Protein AF-A0A7W4J1F9-F1 (afdb_monomer_lite)

Foldseek 3Di:
DDDPPDDPVDPPPDDPVRQVVLCVVCVVVVHDSVVSVVVVVCVVCVCVVVVVVVVCCVVVVCVPVVVVVVVVVVVVVVVVVVVVVVVVVVVVVVPD

pLDDT: mean 78.59, std 15.07, range [38.38, 95.88]

Secondary structure (DSSP, 8-state):
--------S------HHHHHHHHHHHHHHTS-HHHHHHHHHHHHHTTHHHHHHHHHHHHH-HHHHHHHHHHHHHHHHHHHHHHHHHHHHHHHHHT-

Structure (mmCIF, N/CA/C/O backbone):
data_AF-A0A7W4J1F9-F1
#
_entry.id   AF-A0A7W4J1F9-F1
#
loop_
_atom_site.group_PDB
_atom_site.id
_atom_site.type_symbol
_atom_site.label_atom_id
_atom_site.label_alt_id
_atom_site.label_comp_id
_atom_site.label_asym_id
_atom_site.label_entity_id
_atom_site.label_seq_id
_atom_site.pdbx_PDB_ins_code
_atom_site.Cartn_x
_atom_site.Cartn_y
_atom_site.Cartn_z
_atom_site.occupancy
_atom_site.B_iso_or_equiv
_atom_site.auth_seq_id
_atom_site.auth_comp_id
_atom_site.auth_asym_id
_atom_site.auth_atom_id
_atom_site.pdbx_PDB_model_num
ATOM 1 N N . MET A 1 1 ? -13.028 2.662 53.602 1.00 38.41 1 MET A N 1
ATOM 2 C CA . MET A 1 1 ? -13.626 2.744 52.254 1.00 38.41 1 MET A CA 1
ATOM 3 C C . MET A 1 1 ? -12.572 2.225 51.299 1.00 38.41 1 MET A C 1
ATOM 5 O O . MET A 1 1 ? -11.451 2.703 51.367 1.00 38.41 1 MET A O 1
ATOM 9 N N . SER A 1 2 ? -12.881 1.155 50.573 1.00 38.38 2 SER A N 1
ATOM 10 C CA . SER A 1 2 ? -11.935 0.363 49.783 1.00 38.38 2 SER A CA 1
ATOM 11 C C . SER A 1 2 ? -11.326 1.173 48.641 1.00 38.38 2 SER A C 1
ATOM 13 O O . SER A 1 2 ? -12.053 1.674 47.784 1.00 38.38 2 SER A O 1
ATOM 15 N N . GLU A 1 3 ? -9.999 1.274 48.640 1.00 44.00 3 GLU A N 1
ATOM 16 C CA . GLU A 1 3 ? -9.190 1.767 47.528 1.00 44.00 3 GLU A CA 1
ATOM 17 C C . GLU A 1 3 ? -9.426 0.875 46.303 1.00 44.00 3 GLU A C 1
ATOM 19 O O . GLU A 1 3 ? -9.042 -0.292 46.277 1.00 44.00 3 GLU A O 1
ATOM 24 N N . SER A 1 4 ? -10.108 1.406 45.288 1.00 46.81 4 SER A N 1
ATOM 25 C CA . SER A 1 4 ? -10.268 0.738 44.000 1.00 46.81 4 SER A CA 1
ATOM 26 C C . SER A 1 4 ? -9.017 0.981 43.154 1.00 46.81 4 SER A C 1
ATOM 28 O O . SER A 1 4 ? -8.959 1.916 42.352 1.00 46.81 4 SER A O 1
ATOM 30 N N . THR A 1 5 ? -7.995 0.154 43.342 1.00 52.81 5 THR A N 1
ATOM 31 C CA . THR A 1 5 ? -6.864 0.051 42.417 1.00 52.81 5 THR A CA 1
ATOM 32 C C . THR A 1 5 ? -7.337 -0.632 41.134 1.00 52.81 5 THR A C 1
ATOM 34 O O . THR A 1 5 ? -7.266 -1.852 41.019 1.00 52.81 5 THR A O 1
ATOM 37 N N . SER A 1 6 ? -7.869 0.131 40.173 1.00 46.91 6 SER A N 1
ATOM 38 C CA . SER A 1 6 ? -8.074 -0.387 38.817 1.00 46.91 6 SER A CA 1
ATOM 39 C C . SER A 1 6 ? -6.847 -0.078 37.964 1.00 46.91 6 SER A C 1
ATOM 41 O O . SER A 1 6 ? -6.637 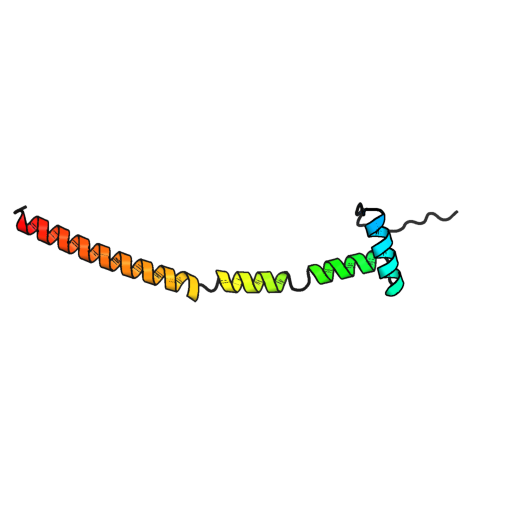1.068 37.546 1.00 46.91 6 SER A O 1
ATOM 43 N N . ASP A 1 7 ? -6.058 -1.119 37.716 1.00 46.41 7 ASP A N 1
ATOM 44 C CA . ASP A 1 7 ? -5.019 -1.201 36.694 1.00 46.41 7 ASP A CA 1
ATOM 45 C C . ASP A 1 7 ? -5.456 -0.508 35.399 1.00 46.41 7 ASP A C 1
ATOM 47 O O . ASP A 1 7 ? -6.222 -1.033 34.594 1.00 46.41 7 ASP A O 1
ATOM 51 N N . THR A 1 8 ? -4.969 0.712 35.186 1.00 48.25 8 THR A N 1
ATOM 52 C CA . THR A 1 8 ? -5.114 1.427 33.916 1.00 48.25 8 THR A CA 1
ATOM 53 C C . THR A 1 8 ? -3.727 1.576 33.318 1.00 48.25 8 THR A C 1
ATOM 55 O O . THR A 1 8 ? -3.098 2.630 33.393 1.00 48.25 8 THR A O 1
ATOM 58 N N . TRP A 1 9 ? -3.240 0.483 32.723 1.00 48.09 9 TRP A N 1
ATOM 59 C CA . TRP A 1 9 ? -1.954 0.434 32.014 1.00 48.09 9 TRP A CA 1
ATOM 60 C C . TRP A 1 9 ? -1.916 1.397 30.806 1.00 48.09 9 TRP A C 1
ATOM 62 O O . TRP A 1 9 ? -0.848 1.779 30.340 1.00 48.09 9 TRP A O 1
ATOM 72 N N . PHE A 1 10 ? -3.079 1.890 30.360 1.00 52.28 10 PHE A N 1
ATOM 73 C CA . PHE A 1 10 ? -3.214 2.920 29.334 1.00 52.28 10 PHE A CA 1
ATOM 74 C C . PHE A 1 10 ? -4.076 4.085 29.834 1.00 52.28 10 PHE A C 1
ATOM 76 O O . PHE A 1 10 ? -5.305 4.018 29.840 1.00 52.28 10 PHE A O 1
ATOM 83 N N . LYS A 1 11 ? -3.451 5.208 30.206 1.00 61.12 11 LYS A N 1
ATOM 84 C CA . LYS A 1 11 ? -4.164 6.478 30.442 1.00 61.12 11 LYS A CA 1
ATOM 85 C C . LYS A 1 11 ? -4.470 7.168 29.110 1.00 61.12 11 LYS A C 1
ATOM 87 O O . LYS A 1 11 ? -3.973 8.260 28.835 1.00 61.12 11 LYS A O 1
ATOM 92 N N . LEU A 1 12 ? -5.277 6.527 28.267 1.00 66.62 12 LEU A N 1
ATOM 93 C CA . LEU A 1 12 ? -5.783 7.158 27.050 1.00 66.62 12 LEU A CA 1
ATOM 94 C C . LEU A 1 12 ? -6.652 8.361 27.441 1.00 66.62 12 LEU A C 1
ATOM 96 O O . LEU A 1 12 ? -7.663 8.230 28.137 1.00 66.62 12 LEU A O 1
ATOM 100 N N . ARG A 1 13 ? -6.251 9.556 26.997 1.00 77.25 13 ARG A N 1
ATOM 101 C CA . ARG A 1 13 ? -7.062 10.773 27.125 1.00 77.25 13 ARG A CA 1
ATOM 102 C C . ARG A 1 13 ? -8.159 10.739 26.066 1.00 77.25 13 ARG A C 1
ATOM 104 O O . ARG A 1 13 ? -8.017 11.309 24.991 1.00 77.25 13 ARG A O 1
ATOM 111 N N . LEU A 1 14 ? -9.235 10.026 26.371 1.00 78.94 14 LEU A N 1
ATOM 112 C CA . LEU A 1 14 ? -10.422 9.973 25.525 1.00 78.94 14 LEU A CA 1
ATOM 113 C C . LEU A 1 14 ? -11.256 11.239 25.733 1.00 78.94 14 LEU A C 1
ATOM 115 O O . LEU A 1 14 ? -11.435 11.688 26.868 1.00 78.94 14 LEU A O 1
ATOM 119 N N . SER A 1 15 ? -11.787 11.803 24.647 1.00 87.69 15 SER A N 1
ATOM 120 C CA . SER A 1 15 ? -12.787 12.862 24.765 1.00 87.69 15 SER A CA 1
ATOM 121 C C . SER A 1 15 ? -14.032 12.322 25.489 1.00 87.69 15 SER A C 1
ATOM 123 O O . SER A 1 15 ? -14.340 11.131 25.368 1.00 87.69 15 SER A O 1
ATOM 125 N N . PRO A 1 16 ? -14.779 13.162 26.233 1.00 82.50 16 PRO A N 1
ATOM 126 C CA . PRO A 1 16 ? -15.951 12.705 26.984 1.00 82.50 16 PRO A CA 1
ATOM 127 C C . PRO A 1 16 ? -17.001 12.004 26.110 1.00 82.50 16 PRO A C 1
ATOM 129 O O . PRO A 1 16 ? -17.592 11.011 26.526 1.00 82.50 16 PRO A O 1
ATOM 132 N N . SER A 1 17 ? -17.195 12.483 24.877 1.00 87.62 17 SER A N 1
ATOM 133 C CA . SER A 1 17 ? -18.117 11.885 23.908 1.00 87.62 17 SER A CA 1
ATOM 134 C C . SER A 1 17 ? -17.656 10.512 23.421 1.00 87.62 17 SER A C 1
ATOM 136 O O . SER A 1 17 ? -18.471 9.599 23.313 1.00 87.62 17 SER A O 1
ATOM 138 N N . LEU A 1 18 ? -16.356 10.344 23.162 1.00 85.50 18 LEU A N 1
ATOM 139 C CA . LEU A 1 18 ? -15.788 9.073 22.719 1.00 85.50 18 LEU A CA 1
ATOM 140 C C . LEU A 1 18 ? -15.797 8.035 23.841 1.00 85.50 18 LEU A C 1
ATOM 142 O O . LEU A 1 18 ? -16.135 6.883 23.593 1.00 85.50 18 LEU A O 1
ATOM 146 N N . ARG A 1 19 ? -15.471 8.445 25.073 1.00 87.44 19 ARG A N 1
ATOM 147 C CA . ARG A 1 19 ? -15.539 7.563 26.242 1.00 87.44 19 ARG A CA 1
ATOM 148 C C . ARG A 1 19 ? -16.952 7.029 26.444 1.00 87.44 19 ARG A C 1
ATOM 150 O O . ARG A 1 19 ? -17.114 5.819 26.488 1.00 87.44 19 ARG A O 1
ATOM 157 N N . LYS A 1 20 ? -17.949 7.918 26.499 1.00 88.94 20 LYS A N 1
ATOM 158 C CA . LYS A 1 20 ? -19.349 7.523 26.694 1.00 88.94 20 LYS A CA 1
ATOM 159 C C . LYS A 1 20 ? -19.793 6.515 25.638 1.00 88.94 20 LYS A C 1
ATOM 161 O O . LYS A 1 20 ? -20.374 5.490 25.955 1.00 88.94 20 LYS A O 1
ATOM 166 N N . ARG A 1 21 ? -19.455 6.788 24.379 1.00 90.75 21 ARG A N 1
ATOM 167 C CA . ARG A 1 21 ? -19.803 5.909 23.269 1.00 90.75 21 ARG A CA 1
ATOM 168 C C . ARG A 1 21 ? -19.144 4.527 23.389 1.00 90.75 21 ARG A C 1
ATOM 170 O O . ARG A 1 21 ? -19.807 3.525 23.170 1.00 90.75 21 ARG A O 1
ATOM 177 N N . LEU A 1 22 ? -17.867 4.462 23.768 1.00 89.06 22 LEU A N 1
ATOM 178 C CA . LEU A 1 22 ? -17.175 3.186 23.987 1.00 89.06 22 LEU A CA 1
ATOM 179 C C . LEU A 1 22 ? -17.711 2.426 25.208 1.00 89.06 22 LEU A C 1
ATOM 181 O O . LEU A 1 22 ? -17.741 1.204 25.185 1.00 89.06 22 LEU A O 1
ATOM 185 N N . GLU A 1 23 ? -18.137 3.127 26.259 1.00 90.31 23 GLU A N 1
ATOM 186 C CA . GLU A 1 23 ? -18.796 2.520 27.422 1.00 90.31 23 GLU A CA 1
ATOM 187 C C . GLU A 1 23 ? -20.167 1.939 27.050 1.00 90.31 23 GLU A C 1
ATOM 189 O O . GLU A 1 23 ? -20.470 0.817 27.448 1.00 90.31 23 GLU A O 1
ATOM 194 N N . ASP A 1 24 ? -20.959 2.655 26.244 1.00 91.94 24 ASP A N 1
ATOM 195 C CA . ASP A 1 24 ? -22.250 2.178 25.733 1.00 91.94 24 ASP A CA 1
ATOM 196 C C . ASP A 1 24 ? -22.068 0.926 24.851 1.00 91.94 24 ASP A C 1
ATOM 198 O O . ASP A 1 24 ? -22.791 -0.058 25.003 1.00 91.94 24 ASP A O 1
ATOM 202 N N . GLU A 1 25 ? -21.078 0.940 23.953 1.00 90.56 25 GLU A N 1
ATOM 203 C CA . GLU A 1 25 ? -20.760 -0.191 23.070 1.00 90.56 25 GLU A CA 1
ATOM 204 C C . GLU A 1 25 ? -20.203 -1.392 23.874 1.00 90.56 25 GLU A C 1
ATOM 206 O O . GLU A 1 25 ? -20.639 -2.525 23.676 1.00 90.56 25 GLU A O 1
ATOM 211 N N . ALA A 1 26 ? -19.344 -1.158 24.873 1.00 91.00 26 ALA A N 1
ATOM 212 C CA . ALA A 1 26 ? -18.867 -2.207 25.779 1.00 91.00 26 ALA A CA 1
ATOM 213 C C . ALA A 1 26 ? -20.010 -2.830 26.604 1.00 91.00 26 ALA A C 1
ATOM 215 O O . ALA A 1 26 ? -20.067 -4.050 26.772 1.00 91.00 26 ALA A O 1
ATOM 216 N N . ALA A 1 27 ? -20.955 -2.008 27.075 1.00 90.38 27 ALA A N 1
ATOM 217 C CA . ALA A 1 27 ? -22.129 -2.466 27.812 1.00 90.38 27 ALA A CA 1
ATOM 218 C C . ALA A 1 27 ? -23.059 -3.330 26.946 1.00 90.38 27 ALA A C 1
ATOM 220 O O . ALA A 1 27 ? -23.576 -4.335 27.433 1.00 90.38 27 ALA A O 1
ATOM 221 N N . GLN A 1 28 ? -23.232 -2.993 25.663 1.00 93.25 28 GLN A N 1
ATOM 222 C CA . GLN A 1 28 ? -23.991 -3.817 24.711 1.00 93.25 28 GLN A CA 1
ATOM 223 C C . GLN A 1 28 ? -23.359 -5.198 24.507 1.00 93.25 28 GLN A C 1
ATOM 225 O O . GLN A 1 28 ? -24.074 -6.189 24.376 1.00 93.25 28 GLN A O 1
ATOM 230 N N . HIS A 1 29 ? -22.029 -5.269 24.516 1.00 88.81 29 HIS A N 1
ATOM 231 C CA . HIS A 1 29 ? -21.280 -6.518 24.387 1.00 88.81 29 HIS A CA 1
ATOM 232 C C . HIS A 1 29 ? -21.096 -7.264 25.720 1.00 88.81 29 HIS A C 1
ATOM 234 O O . HIS A 1 29 ? -20.587 -8.384 25.728 1.00 88.81 29 HIS A O 1
ATOM 240 N N . GLY A 1 30 ? -21.506 -6.674 26.848 1.00 91.69 30 GLY A N 1
ATOM 241 C CA . GLY A 1 30 ? -21.314 -7.254 28.179 1.00 91.69 30 GLY A CA 1
ATOM 242 C C . GLY A 1 30 ? -19.844 -7.341 28.608 1.00 91.69 30 GLY A C 1
ATOM 243 O O . GLY A 1 30 ? -19.500 -8.188 29.431 1.00 91.69 30 GLY A O 1
ATOM 244 N N . ILE A 1 31 ? -18.974 -6.492 28.053 1.00 90.56 31 ILE A N 1
ATOM 245 C CA . ILE A 1 31 ? -17.533 -6.470 28.338 1.00 90.56 31 ILE A CA 1
ATOM 246 C C . ILE A 1 31 ? -17.108 -5.149 28.986 1.00 90.56 31 ILE A C 1
ATOM 248 O O . ILE A 1 31 ? -17.873 -4.191 29.085 1.00 90.56 31 ILE A O 1
ATOM 252 N N . THR A 1 32 ? -15.867 -5.088 29.468 1.00 90.44 32 THR A N 1
ATOM 253 C CA . THR A 1 32 ? -15.313 -3.852 30.035 1.00 90.44 32 THR A CA 1
ATOM 254 C C . THR A 1 32 ? -14.879 -2.885 28.933 1.00 90.44 32 THR A C 1
ATOM 256 O O . THR A 1 32 ? -14.500 -3.303 27.840 1.00 90.44 32 THR A O 1
ATOM 259 N N . LEU A 1 33 ? -14.841 -1.585 29.245 1.00 86.31 33 LEU A N 1
ATOM 260 C CA . LEU A 1 33 ? -14.299 -0.557 28.346 1.00 86.31 33 LEU A CA 1
ATOM 261 C C . LEU A 1 33 ? -12.889 -0.915 27.845 1.00 86.31 33 LEU A C 1
ATOM 263 O O . LEU A 1 33 ? -12.574 -0.728 26.675 1.00 86.31 33 LEU A O 1
ATOM 267 N N . THR A 1 34 ? -12.040 -1.451 28.724 1.00 84.81 34 THR A N 1
ATOM 268 C CA . THR A 1 34 ? -10.685 -1.882 28.361 1.00 84.81 34 THR A CA 1
ATOM 269 C C . THR A 1 34 ? -10.711 -3.031 27.355 1.00 84.81 34 THR A C 1
ATOM 271 O O . THR A 1 34 ? -9.962 -2.988 26.385 1.00 84.81 34 THR A O 1
ATOM 274 N N . ALA A 1 35 ? -11.581 -4.027 27.549 1.00 84.19 35 ALA A N 1
ATOM 275 C CA . ALA A 1 35 ? -11.726 -5.144 26.617 1.00 84.19 35 ALA A CA 1
ATOM 276 C C . ALA A 1 35 ? -12.240 -4.681 25.243 1.00 84.19 35 ALA A C 1
ATOM 278 O O . ALA A 1 35 ? -11.727 -5.120 24.221 1.00 84.19 35 ALA A O 1
ATOM 279 N N . GLU A 1 36 ? -13.182 -3.737 25.214 1.00 88.62 36 GLU A N 1
ATOM 280 C CA . GLU A 1 36 ? -13.684 -3.128 23.977 1.00 88.62 36 GLU A CA 1
ATOM 281 C C . GLU A 1 36 ? -12.587 -2.339 23.238 1.00 88.62 36 GLU A C 1
ATOM 283 O O . GLU A 1 36 ? -12.439 -2.448 22.021 1.00 88.62 36 GLU A O 1
ATOM 288 N N . ILE A 1 37 ? -11.760 -1.579 23.966 1.00 86.88 37 ILE A N 1
ATOM 289 C CA . ILE A 1 37 ? -10.609 -0.874 23.382 1.00 86.88 37 ILE A CA 1
ATOM 290 C C . ILE A 1 37 ? -9.607 -1.875 22.793 1.00 86.88 37 ILE A C 1
ATOM 292 O O . ILE A 1 37 ? -9.142 -1.675 21.671 1.00 86.88 37 ILE A O 1
ATOM 296 N N . LEU A 1 38 ? -9.289 -2.948 23.522 1.00 86.12 38 LEU A N 1
ATOM 297 C CA . LEU A 1 38 ? -8.372 -3.989 23.056 1.00 86.12 38 LEU A CA 1
ATOM 298 C C . LEU A 1 38 ? -8.906 -4.687 21.803 1.00 86.12 38 LEU A C 1
ATOM 300 O O . LEU A 1 38 ? -8.179 -4.773 20.820 1.00 86.12 38 LEU A O 1
ATOM 304 N N . ALA A 1 39 ? -10.184 -5.066 21.781 1.00 85.88 39 ALA A N 1
ATOM 305 C CA . ALA A 1 39 ? -10.813 -5.698 20.623 1.00 85.88 39 ALA A CA 1
ATOM 306 C C . ALA A 1 39 ? -10.748 -4.815 19.365 1.00 85.88 39 ALA A C 1
ATOM 308 O O . ALA A 1 39 ? -10.501 -5.301 18.261 1.00 85.88 39 ALA A O 1
ATOM 309 N N . ARG A 1 40 ? -10.914 -3.494 19.508 1.00 86.69 40 ARG A N 1
ATOM 310 C CA . ARG A 1 40 ? -10.768 -2.555 18.381 1.00 86.69 40 ARG A CA 1
ATOM 311 C C . ARG A 1 40 ? -9.336 -2.408 17.911 1.00 86.69 40 ARG A C 1
ATOM 313 O O . ARG A 1 40 ? -9.113 -2.295 16.705 1.00 86.69 40 ARG A O 1
ATOM 320 N N . LEU A 1 41 ? -8.383 -2.363 18.838 1.00 85.12 41 LEU A N 1
ATOM 321 C CA . LEU A 1 41 ? -6.964 -2.318 18.495 1.00 85.12 41 LEU A CA 1
ATOM 322 C C . LEU A 1 41 ? -6.569 -3.593 17.754 1.00 85.12 41 LEU A C 1
ATOM 324 O O . LEU A 1 41 ? -5.999 -3.502 16.672 1.00 85.12 41 LEU A O 1
ATOM 328 N N . GLU A 1 42 ? -6.964 -4.756 18.266 1.00 84.88 42 GLU A N 1
ATOM 329 C CA . GLU A 1 42 ? -6.764 -6.047 17.609 1.00 84.88 42 GLU A CA 1
ATOM 330 C C . GLU A 1 42 ? -7.428 -6.089 16.237 1.00 84.88 42 GLU A C 1
ATOM 332 O O . GLU A 1 42 ? -6.780 -6.466 15.273 1.00 84.88 42 GLU A O 1
ATOM 337 N N . SER A 1 43 ? -8.675 -5.634 16.098 1.00 82.81 43 SER A N 1
ATOM 338 C CA . SER A 1 43 ? -9.361 -5.582 14.803 1.00 82.81 43 SER A CA 1
ATOM 339 C C . SER A 1 43 ? -8.662 -4.650 13.806 1.00 82.81 43 SER A C 1
ATOM 341 O O . SER A 1 43 ? -8.486 -5.013 12.643 1.00 82.81 43 SER A O 1
ATOM 343 N N . THR A 1 44 ? -8.207 -3.479 14.261 1.00 80.31 44 THR A N 1
ATOM 344 C CA . THR A 1 44 ? -7.489 -2.498 13.428 1.00 80.31 44 THR A CA 1
ATOM 345 C C . THR A 1 44 ? -6.139 -3.039 12.962 1.00 80.31 44 THR A C 1
ATOM 347 O O . THR A 1 44 ? -5.746 -2.823 11.814 1.00 80.31 44 THR A O 1
ATOM 350 N N . LEU A 1 45 ? -5.440 -3.746 13.852 1.00 79.19 45 LEU A N 1
ATOM 351 C CA . LEU A 1 45 ? -4.154 -4.382 13.581 1.00 79.19 45 LEU A CA 1
ATOM 352 C C . LEU A 1 45 ? -4.317 -5.713 12.835 1.00 79.19 45 LEU A C 1
ATOM 354 O O . LEU A 1 45 ? -3.401 -6.136 12.133 1.00 79.19 45 LEU A O 1
ATOM 358 N N . SER A 1 46 ? -5.488 -6.350 12.908 1.00 76.06 46 SER A N 1
ATOM 359 C CA . SER A 1 46 ? -5.764 -7.585 12.183 1.00 76.06 46 SER A CA 1
ATOM 360 C C . SER A 1 46 ? -5.670 -7.321 10.680 1.00 76.06 46 SER A C 1
ATOM 362 O O . SER A 1 46 ? -6.285 -6.410 10.116 1.00 76.06 46 SER A O 1
ATOM 364 N N . GLY A 1 47 ? -4.799 -8.080 10.019 1.00 68.88 47 GLY A N 1
ATOM 365 C CA . GLY A 1 47 ? -4.508 -7.903 8.601 1.00 68.88 47 GLY A CA 1
ATOM 366 C C . GLY A 1 47 ? -3.654 -6.677 8.266 1.00 68.88 47 GLY A C 1
ATOM 367 O O . GLY A 1 47 ? -3.525 -6.370 7.084 1.00 68.88 47 GLY A O 1
ATOM 368 N N . ALA A 1 48 ? -3.086 -5.963 9.245 1.00 74.75 48 ALA A N 1
ATOM 369 C CA . ALA A 1 48 ? -1.982 -5.037 8.981 1.00 74.75 48 ALA A CA 1
ATOM 370 C C . ALA A 1 48 ? -0.758 -5.822 8.490 1.00 74.75 48 ALA A C 1
ATOM 372 O O . ALA A 1 48 ? -0.242 -5.497 7.427 1.00 74.75 48 ALA A O 1
ATOM 373 N N . ASP A 1 49 ? -0.413 -6.921 9.166 1.00 77.00 49 ASP A N 1
ATOM 374 C CA . ASP A 1 49 ? 0.681 -7.817 8.763 1.00 77.00 49 ASP A CA 1
ATOM 375 C C . ASP A 1 49 ? 0.455 -8.371 7.357 1.00 77.00 49 ASP A C 1
ATOM 377 O O . ASP A 1 49 ? 1.304 -8.234 6.494 1.00 77.00 49 ASP A O 1
ATOM 381 N N . LYS A 1 50 ? -0.757 -8.857 7.060 1.00 77.88 50 LYS A N 1
ATOM 382 C CA . LYS A 1 50 ? -1.097 -9.345 5.715 1.00 77.88 50 LYS A CA 1
ATOM 383 C C . LYS A 1 50 ? -0.998 -8.255 4.640 1.00 77.88 50 LYS A C 1
ATOM 385 O O . LYS A 1 50 ? -0.579 -8.532 3.526 1.00 77.88 50 LYS A O 1
ATOM 390 N N . ARG A 1 51 ? -1.401 -7.018 4.953 1.00 78.81 51 ARG A N 1
ATOM 391 C CA . ARG A 1 51 ? -1.270 -5.878 4.029 1.00 78.81 51 ARG A CA 1
ATOM 392 C C . ARG A 1 51 ? 0.191 -5.492 3.817 1.00 78.81 51 ARG A C 1
ATOM 394 O O . ARG A 1 51 ? 0.537 -5.099 2.710 1.00 78.81 51 ARG A O 1
ATOM 401 N N . ILE A 1 52 ? 1.015 -5.593 4.858 1.00 81.06 52 ILE A N 1
ATOM 402 C CA . ILE A 1 52 ? 2.462 -5.389 4.776 1.00 81.06 52 ILE A CA 1
ATOM 403 C C . ILE A 1 52 ? 3.089 -6.502 3.933 1.00 81.06 52 ILE A C 1
ATOM 405 O O . ILE A 1 52 ? 3.775 -6.169 2.980 1.00 81.06 52 ILE A O 1
ATOM 409 N N . ASP A 1 53 ? 2.763 -7.771 4.178 1.00 78.88 53 ASP A N 1
ATOM 410 C CA . ASP A 1 53 ? 3.230 -8.919 3.390 1.00 78.88 53 ASP A CA 1
ATOM 411 C C . ASP A 1 53 ? 2.800 -8.822 1.917 1.00 78.88 53 ASP A C 1
ATOM 413 O O . ASP A 1 53 ? 3.579 -9.108 1.013 1.00 78.88 53 ASP A O 1
ATOM 417 N N . ASP A 1 54 ? 1.562 -8.399 1.639 1.00 79.31 54 ASP A N 1
ATOM 418 C CA . ASP A 1 54 ? 1.073 -8.204 0.271 1.00 79.31 54 ASP A CA 1
ATOM 419 C C . ASP A 1 54 ? 1.801 -7.047 -0.428 1.00 79.31 54 ASP A C 1
ATOM 421 O O . ASP A 1 54 ? 2.126 -7.155 -1.612 1.00 79.31 54 ASP A O 1
ATOM 425 N N . LEU A 1 55 ? 2.077 -5.953 0.290 1.00 73.50 55 LEU A N 1
ATOM 426 C CA . LEU A 1 55 ? 2.867 -4.830 -0.219 1.00 73.50 55 LEU A CA 1
ATOM 427 C C . LEU A 1 55 ? 4.322 -5.228 -0.446 1.00 73.50 55 LEU A C 1
ATOM 429 O O . LEU A 1 55 ? 4.861 -4.905 -1.496 1.00 73.50 55 LEU A O 1
ATOM 433 N N . GLU A 1 56 ? 4.930 -5.943 0.497 1.00 73.19 56 GLU A N 1
ATOM 434 C CA . GLU A 1 56 ? 6.281 -6.482 0.387 1.00 73.19 56 GLU A CA 1
ATOM 435 C C . GLU A 1 56 ? 6.370 -7.467 -0.769 1.00 73.19 56 GLU A C 1
ATOM 437 O O . GLU A 1 56 ? 7.328 -7.417 -1.522 1.00 73.19 56 GLU A O 1
ATOM 442 N N . ARG A 1 57 ? 5.350 -8.295 -0.999 1.00 70.06 57 ARG A N 1
ATOM 443 C CA . ARG A 1 57 ? 5.284 -9.146 -2.185 1.00 70.06 57 ARG A CA 1
ATOM 444 C C . ARG A 1 57 ? 5.123 -8.324 -3.456 1.00 70.06 57 ARG A C 1
ATOM 446 O O . ARG A 1 57 ? 5.76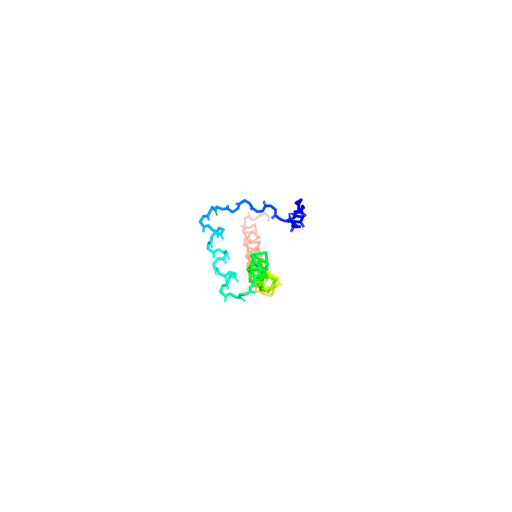2 -8.635 -4.436 1.00 70.06 57 ARG A O 1
ATOM 453 N N . LEU A 1 58 ? 4.319 -7.267 -3.478 1.00 66.44 58 LEU A N 1
ATOM 454 C CA . LEU A 1 58 ? 4.189 -6.398 -4.657 1.00 66.44 58 LEU A CA 1
ATOM 455 C C . LEU A 1 58 ? 5.482 -5.640 -4.995 1.00 66.44 58 LEU A C 1
ATOM 457 O O . LEU A 1 58 ? 5.753 -5.398 -6.169 1.00 66.44 58 LEU A O 1
ATOM 461 N N . THR A 1 59 ? 6.256 -5.238 -3.987 1.00 63.94 59 THR A N 1
ATOM 462 C CA . THR A 1 59 ? 7.501 -4.474 -4.164 1.00 63.94 59 THR A CA 1
ATOM 463 C C . THR A 1 59 ? 8.738 -5.358 -4.299 1.00 63.94 59 THR A C 1
ATOM 465 O O . THR A 1 59 ? 9.658 -4.990 -5.026 1.00 63.94 59 THR A O 1
ATOM 468 N N . SER A 1 60 ? 8.751 -6.510 -3.629 1.00 61.72 60 SER A N 1
ATOM 469 C CA . SER A 1 60 ? 9.825 -7.515 -3.632 1.00 61.72 60 SER A CA 1
ATOM 470 C C . SER A 1 60 ? 9.548 -8.673 -4.582 1.00 61.72 60 SER A C 1
ATOM 472 O O . SER A 1 60 ? 10.375 -9.575 -4.684 1.00 61.72 60 SER A O 1
ATOM 474 N N . ASP A 1 61 ? 8.431 -8.666 -5.316 1.00 61.91 61 ASP A N 1
ATOM 475 C CA . ASP A 1 61 ? 8.312 -9.410 -6.570 1.00 61.91 61 ASP A CA 1
ATOM 476 C C . ASP A 1 61 ? 9.244 -8.732 -7.582 1.00 61.91 61 ASP A C 1
ATOM 478 O O . ASP A 1 61 ? 8.862 -7.946 -8.459 1.00 61.91 61 ASP A O 1
ATOM 482 N N . GLU A 1 62 ? 10.528 -9.034 -7.376 1.00 57.56 62 GLU A N 1
ATOM 483 C CA . GLU A 1 62 ? 11.688 -8.739 -8.202 1.00 57.56 62 GLU A CA 1
ATOM 484 C C . GLU A 1 62 ? 11.373 -8.968 -9.680 1.00 57.56 62 GLU A C 1
ATOM 486 O O . GLU A 1 62 ? 11.931 -8.313 -10.549 1.00 57.56 62 GLU A O 1
ATOM 491 N N . GLU A 1 63 ? 10.436 -9.853 -9.997 1.00 58.97 63 GLU A N 1
ATOM 492 C CA . GLU A 1 63 ? 10.092 -10.222 -11.348 1.00 58.97 63 GLU A CA 1
ATOM 493 C C . GLU A 1 63 ? 9.350 -9.107 -12.111 1.00 58.97 63 GLU A C 1
ATOM 495 O O . GLU A 1 63 ? 9.621 -8.912 -13.292 1.00 58.97 63 GLU A O 1
ATOM 500 N N . PHE A 1 64 ? 8.444 -8.326 -11.51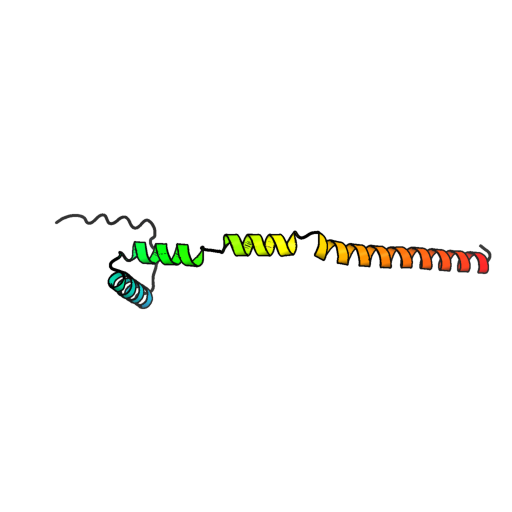0 1.00 58.78 64 PHE A N 1
ATOM 501 C CA . PHE A 1 64 ? 7.740 -7.265 -12.260 1.00 58.78 64 PHE A CA 1
ATOM 502 C C . PHE A 1 64 ? 8.575 -5.982 -12.367 1.00 58.78 64 PHE A C 1
ATOM 504 O O . PHE A 1 64 ? 8.764 -5.449 -13.466 1.00 58.78 64 PHE A O 1
ATOM 511 N N . GLY A 1 65 ? 9.129 -5.527 -11.239 1.00 62.59 65 GLY A N 1
ATOM 512 C CA . GLY A 1 65 ? 9.994 -4.347 -11.180 1.00 62.59 65 GLY A CA 1
ATOM 513 C C . GLY A 1 65 ? 11.304 -4.544 -11.944 1.00 62.59 65 GLY A C 1
ATOM 514 O O . GLY A 1 65 ? 11.652 -3.711 -12.786 1.00 62.59 65 GLY A O 1
ATOM 515 N N . ASN A 1 66 ? 11.999 -5.674 -11.741 1.00 68.50 66 ASN A N 1
ATOM 516 C CA . ASN A 1 66 ? 13.265 -5.904 -12.436 1.00 68.50 66 ASN A CA 1
ATOM 517 C C . ASN A 1 66 ? 13.063 -6.245 -13.907 1.00 68.50 66 ASN A C 1
ATOM 519 O O . ASN A 1 66 ? 13.909 -5.845 -14.693 1.00 68.50 66 ASN A O 1
ATOM 523 N N . ARG A 1 67 ? 11.980 -6.909 -14.346 1.00 70.50 67 ARG A N 1
ATOM 524 C CA . ARG A 1 67 ? 11.783 -7.142 -15.797 1.00 70.50 67 ARG A CA 1
ATOM 525 C C . ARG A 1 67 ? 11.625 -5.837 -16.573 1.00 70.50 67 ARG A C 1
ATOM 527 O O . ARG A 1 67 ? 12.203 -5.705 -17.650 1.00 70.50 67 ARG A O 1
ATOM 534 N N . ALA A 1 68 ? 10.882 -4.872 -16.032 1.00 70.56 68 ALA A N 1
ATOM 535 C CA . ALA A 1 68 ? 10.748 -3.559 -16.658 1.00 70.56 68 ALA A CA 1
ATOM 536 C C . ALA A 1 68 ? 12.098 -2.823 -16.711 1.00 70.56 68 ALA A C 1
ATOM 538 O O . ALA A 1 68 ? 12.475 -2.299 -17.759 1.00 70.56 68 ALA A O 1
ATOM 539 N N . LEU A 1 69 ? 12.860 -2.850 -15.612 1.00 76.81 69 LEU A N 1
ATOM 540 C CA . LEU A 1 69 ? 14.196 -2.253 -15.549 1.00 76.81 69 LEU A CA 1
ATOM 541 C C . LEU A 1 69 ? 15.195 -2.942 -16.490 1.00 76.81 69 LEU A C 1
ATOM 543 O O . LEU A 1 69 ? 15.931 -2.257 -17.192 1.00 76.81 69 LEU A O 1
ATOM 547 N N . TRP A 1 70 ? 15.184 -4.273 -16.567 1.00 80.38 70 TRP A N 1
ATOM 548 C CA . TRP A 1 70 ? 16.031 -5.054 -17.471 1.00 80.38 70 TRP A CA 1
ATOM 549 C C . TRP A 1 70 ? 15.735 -4.760 -18.935 1.00 80.38 70 TRP A C 1
ATOM 551 O O . TRP A 1 70 ? 16.666 -4.635 -19.726 1.00 80.38 70 TRP A O 1
ATOM 561 N N . LYS A 1 71 ? 14.457 -4.598 -19.295 1.00 83.94 71 LYS A N 1
ATOM 562 C CA . LYS A 1 71 ? 14.077 -4.193 -20.649 1.00 83.94 71 LYS A CA 1
ATOM 563 C C . LYS A 1 71 ? 14.649 -2.817 -20.992 1.00 83.94 71 LYS A C 1
ATOM 565 O O . LYS A 1 71 ? 15.326 -2.684 -22.002 1.00 83.94 71 LYS A O 1
ATOM 570 N N . HIS A 1 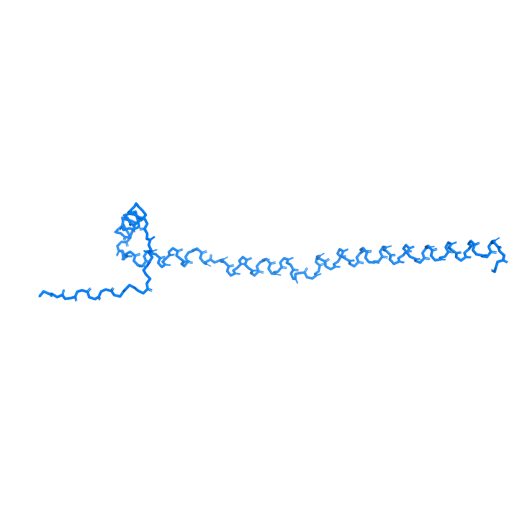72 ? 14.453 -1.827 -20.121 1.00 82.88 72 HIS A N 1
ATOM 571 C CA . HIS A 1 72 ? 15.022 -0.493 -20.325 1.00 82.88 72 HIS A CA 1
ATOM 572 C C . HIS A 1 72 ? 16.553 -0.506 -20.386 1.00 82.88 72 HIS A C 1
ATOM 574 O O . HIS A 1 72 ? 17.137 0.223 -21.182 1.00 82.88 72 HIS A O 1
ATOM 580 N N . PHE A 1 73 ? 17.206 -1.343 -19.579 1.00 87.44 73 PHE A N 1
ATOM 581 C CA . PHE A 1 73 ? 18.655 -1.508 -19.617 1.00 87.44 73 PHE A CA 1
ATOM 582 C C . PHE A 1 73 ? 19.128 -2.099 -20.952 1.00 87.44 73 PHE A C 1
ATOM 584 O O . PHE A 1 73 ? 20.097 -1.605 -21.520 1.00 87.44 73 PHE A O 1
ATOM 591 N N . SER A 1 74 ? 18.428 -3.114 -21.471 1.00 90.62 74 SER A N 1
ATOM 592 C CA . SER A 1 74 ? 18.715 -3.709 -22.782 1.00 90.62 74 SER A CA 1
ATOM 593 C C . SER A 1 74 ? 18.540 -2.693 -23.910 1.00 90.62 74 SER A C 1
ATOM 595 O O . SER A 1 74 ? 19.448 -2.526 -24.717 1.00 90.62 74 SER A O 1
ATOM 597 N N . ASP A 1 75 ? 17.420 -1.963 -23.921 1.00 93.31 75 ASP A N 1
ATOM 598 C CA . ASP A 1 75 ? 17.125 -0.954 -24.946 1.00 93.31 75 ASP A CA 1
ATOM 599 C C . ASP A 1 75 ? 18.203 0.152 -24.964 1.00 93.31 75 ASP A C 1
ATOM 601 O O . ASP A 1 75 ? 18.685 0.554 -26.024 1.00 93.31 75 ASP A O 1
ATOM 605 N N . LEU A 1 76 ? 18.634 0.617 -23.783 1.00 93.56 76 LEU A N 1
ATOM 606 C CA . LEU A 1 76 ? 19.706 1.609 -23.651 1.00 93.56 76 LEU A CA 1
ATOM 607 C C . LEU A 1 76 ? 21.068 1.067 -24.092 1.00 93.56 76 LEU A C 1
ATOM 609 O O . LEU A 1 76 ? 21.862 1.803 -24.678 1.00 93.56 76 LEU A O 1
ATOM 613 N N . TYR A 1 77 ? 21.360 -0.200 -23.799 1.00 94.56 77 TYR A N 1
ATOM 614 C CA . TYR A 1 77 ? 22.606 -0.834 -24.214 1.00 94.56 77 TYR A CA 1
ATOM 615 C C . TYR A 1 77 ? 22.700 -0.925 -25.743 1.00 94.56 77 TYR A C 1
ATOM 617 O O . TYR A 1 77 ? 23.714 -0.525 -26.319 1.00 94.56 77 TYR A O 1
ATOM 625 N N . ASP A 1 78 ? 21.620 -1.356 -26.398 1.00 95.25 78 ASP A N 1
ATOM 626 C CA . ASP A 1 78 ? 21.537 -1.436 -27.858 1.00 95.25 78 ASP A CA 1
ATOM 627 C C . ASP A 1 78 ? 21.689 -0.052 -28.508 1.00 95.25 78 ASP A C 1
ATOM 629 O O . ASP A 1 78 ? 22.385 0.107 -29.516 1.00 95.25 78 ASP A O 1
ATOM 633 N N . GLU A 1 79 ? 21.094 0.985 -27.911 1.00 95.12 79 GLU A N 1
ATOM 634 C CA . GLU A 1 79 ? 21.236 2.355 -28.399 1.00 95.12 79 GLU A CA 1
ATOM 635 C C . GLU A 1 79 ? 22.666 2.892 -28.247 1.00 95.12 79 GLU A C 1
ATOM 637 O O . GLU A 1 79 ? 23.178 3.542 -29.162 1.00 95.12 79 GLU A O 1
ATOM 642 N N . ILE A 1 80 ? 23.348 2.585 -27.141 1.00 95.19 80 ILE A N 1
ATOM 643 C CA . ILE A 1 80 ? 24.757 2.948 -26.947 1.00 95.19 80 ILE A CA 1
ATOM 644 C C . ILE A 1 80 ? 25.642 2.276 -28.001 1.00 95.19 80 ILE A C 1
ATOM 646 O O . ILE A 1 80 ? 26.509 2.939 -28.573 1.00 95.19 80 ILE A O 1
ATOM 650 N N . GLU A 1 81 ? 25.442 0.989 -28.283 1.00 95.62 81 GLU A N 1
ATOM 651 C CA . GLU A 1 81 ? 26.218 0.275 -29.304 1.00 95.62 81 GLU A CA 1
ATOM 652 C C . GLU A 1 81 ? 25.956 0.819 -30.714 1.00 95.62 81 GLU A C 1
ATOM 654 O O . GLU A 1 81 ? 26.893 1.012 -31.501 1.00 95.62 81 GLU A O 1
ATOM 659 N N . ARG A 1 82 ? 24.703 1.178 -31.017 1.00 95.62 82 ARG A N 1
ATOM 660 C CA . ARG A 1 82 ? 24.357 1.874 -32.261 1.00 95.62 82 ARG A CA 1
ATOM 661 C C . ARG A 1 82 ? 25.083 3.214 -32.369 1.00 95.62 82 ARG A C 1
ATOM 663 O O . ARG A 1 82 ? 25.731 3.473 -33.380 1.00 95.62 82 ARG A O 1
ATOM 670 N N . LEU A 1 83 ? 25.022 4.046 -31.329 1.00 95.88 83 LEU A N 1
ATOM 671 C CA . LEU A 1 83 ? 25.666 5.361 -31.318 1.00 95.88 83 LEU A CA 1
ATOM 672 C C . LEU A 1 83 ? 27.190 5.258 -31.424 1.00 95.88 83 LEU A C 1
ATOM 674 O O . LEU A 1 83 ? 27.800 6.037 -32.151 1.00 95.88 83 LEU A O 1
ATOM 678 N N . LYS A 1 84 ? 27.818 4.284 -30.755 1.00 94.50 84 LYS A N 1
ATOM 679 C CA . LYS A 1 84 ? 29.254 4.010 -30.921 1.00 94.50 84 LYS A CA 1
ATOM 680 C C . LYS A 1 84 ? 29.589 3.681 -32.371 1.00 94.50 84 LYS A C 1
ATOM 682 O O . LYS A 1 84 ? 30.524 4.256 -32.918 1.00 94.50 84 LYS A O 1
ATOM 687 N N . SER A 1 85 ? 28.803 2.808 -32.996 1.00 93.38 85 SER A N 1
ATOM 688 C CA . SER A 1 85 ? 28.998 2.421 -34.397 1.00 93.38 85 SER A CA 1
ATOM 689 C C . SER A 1 85 ? 28.846 3.615 -35.343 1.00 93.38 85 SER A C 1
ATOM 691 O O . SER A 1 85 ? 29.647 3.791 -36.258 1.00 93.38 85 SER A O 1
ATOM 693 N N . GLU A 1 86 ? 27.852 4.475 -35.104 1.00 93.69 86 GLU A N 1
ATOM 694 C CA . GLU A 1 86 ? 27.653 5.711 -35.868 1.00 93.69 86 GLU A CA 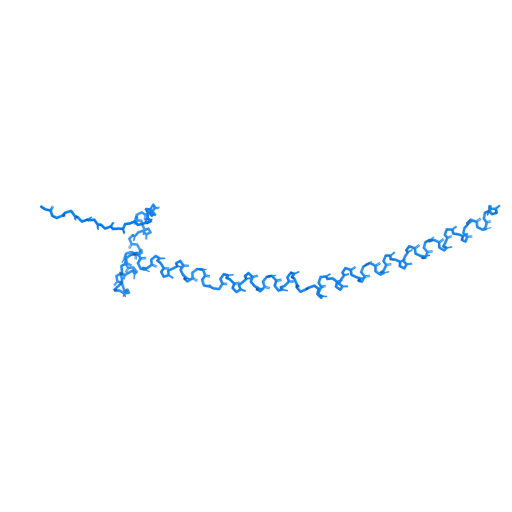1
ATOM 695 C C . GLU A 1 86 ? 28.826 6.687 -35.693 1.00 93.69 86 GLU A C 1
ATOM 697 O O . GLU A 1 86 ? 29.299 7.262 -36.673 1.00 93.69 86 GLU A O 1
ATOM 702 N N . VAL A 1 87 ? 29.336 6.846 -34.468 1.00 93.81 87 VAL A N 1
ATOM 703 C CA . VAL A 1 87 ? 30.498 7.698 -34.177 1.00 93.81 87 VAL A CA 1
ATOM 704 C C . VAL A 1 87 ? 31.754 7.182 -34.875 1.00 93.81 87 VAL A C 1
ATOM 706 O O . VAL A 1 87 ? 32.460 7.981 -35.488 1.00 93.81 87 VAL A O 1
ATOM 709 N N . GLU A 1 88 ? 32.031 5.878 -34.827 1.00 92.44 88 GLU A N 1
ATOM 710 C CA . GLU A 1 88 ? 33.186 5.300 -35.526 1.00 92.44 88 GLU A CA 1
ATOM 711 C C . GLU A 1 88 ? 33.059 5.451 -37.046 1.00 92.44 88 GLU A C 1
ATOM 713 O O . GLU A 1 88 ? 33.988 5.925 -37.695 1.00 92.44 88 GLU A O 1
ATOM 718 N N . ALA A 1 89 ? 31.878 5.201 -37.617 1.00 91.00 89 ALA A N 1
ATOM 719 C CA . ALA A 1 89 ? 31.643 5.416 -39.045 1.00 91.00 89 ALA A CA 1
ATOM 720 C C . ALA A 1 89 ? 31.831 6.887 -39.467 1.00 91.00 89 ALA A C 1
ATOM 722 O O . ALA A 1 89 ? 32.275 7.178 -40.581 1.00 91.00 89 ALA A O 1
ATOM 723 N N . VAL A 1 90 ? 31.485 7.839 -38.595 1.00 92.25 90 VAL A N 1
ATOM 724 C CA . VAL A 1 90 ? 31.728 9.268 -38.833 1.00 92.25 90 VAL A CA 1
ATOM 725 C C . VAL A 1 90 ? 33.217 9.604 -38.724 1.00 92.25 90 VAL A C 1
ATOM 727 O O . VAL A 1 90 ? 33.712 10.348 -39.569 1.00 92.25 90 VAL A O 1
ATOM 730 N N . LYS A 1 91 ? 33.946 9.046 -37.748 1.00 90.00 91 LYS A N 1
ATOM 731 C CA . LYS A 1 91 ? 35.405 9.221 -37.627 1.00 90.00 91 LYS A CA 1
ATOM 732 C C . LYS A 1 91 ? 36.137 8.716 -38.869 1.00 90.00 91 LYS A C 1
ATOM 734 O O . LYS A 1 91 ? 36.922 9.467 -39.443 1.00 90.00 91 LYS A O 1
ATOM 739 N N . GLU A 1 92 ? 35.798 7.516 -39.339 1.00 88.12 92 GLU A N 1
ATOM 740 C CA . GLU A 1 92 ? 36.380 6.930 -40.551 1.00 88.12 92 GLU A CA 1
ATOM 741 C C . GLU A 1 92 ? 36.121 7.800 -41.792 1.00 88.12 92 GLU A C 1
ATOM 743 O O . GLU A 1 92 ? 37.016 8.019 -42.608 1.00 88.12 92 GLU A O 1
ATOM 748 N N . ARG A 1 93 ? 34.912 8.366 -41.928 1.00 83.06 93 ARG A N 1
ATOM 749 C CA . ARG A 1 93 ? 34.568 9.282 -43.035 1.00 83.06 93 ARG A CA 1
ATOM 750 C C . ARG A 1 93 ? 35.291 10.625 -42.968 1.00 83.06 93 ARG A C 1
ATOM 752 O O . ARG A 1 93 ? 35.490 11.247 -44.009 1.00 83.06 93 ARG A O 1
ATOM 759 N N . LEU A 1 94 ? 35.639 11.086 -41.769 1.00 84.19 94 LEU A N 1
ATOM 760 C CA . LEU A 1 94 ? 36.364 12.339 -41.554 1.00 84.19 94 LEU A CA 1
ATOM 761 C C . LEU A 1 94 ? 37.889 12.179 -41.674 1.00 84.19 94 LEU A C 1
ATOM 763 O O . LEU A 1 94 ? 38.596 13.183 -41.635 1.00 84.19 94 LEU A O 1
ATOM 767 N N . GLY A 1 95 ? 38.391 10.960 -41.902 1.00 67.06 95 GLY A N 1
ATOM 768 C CA . GLY A 1 95 ? 39.795 10.709 -42.237 1.00 67.06 95 GLY A CA 1
ATOM 769 C C . GLY A 1 95 ? 40.773 10.875 -41.071 1.00 67.06 95 GLY A C 1
ATOM 770 O O . GLY A 1 95 ? 41.918 11.267 -41.305 1.00 67.06 95 GLY A O 1
ATOM 771 N N . HIS A 1 96 ? 40.331 10.602 -39.840 1.00 57.47 96 HIS A N 1
ATOM 772 C CA . HIS A 1 96 ? 41.215 10.416 -38.684 1.00 57.47 96 HIS A CA 1
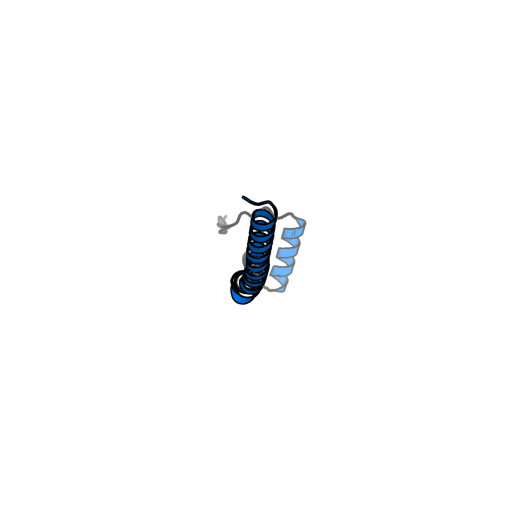ATOM 773 C C . HIS A 1 96 ? 41.467 8.937 -38.414 1.00 57.47 96 HIS A C 1
ATOM 775 O O . HIS A 1 96 ? 40.493 8.159 -38.495 1.00 57.47 96 HIS A O 1
#

Radius of gyration: 32.35 Å; chains: 1; bounding box: 65×23×95 Å

Organism: NCBI:txid1017181

Sequence (96 aa):
MSESTSDTWFKLRLSPSLRKRLEDEAAQHGITLTAEILARLESTLSGADKRIDDLERLTSDEEFGNRALWKHFSDLYDEIERLKSEVEAVKERLGH

InterPro domains:
  IPR010985 Ribbon-helix-helix [SSF47598] (9-54)
  IPR013321 Arc-type ribbon-helix-helix [G3DSA:1.10.1220.10] (6-94)